Protein AF-A0A8E0RZ81-F1 (afdb_monomer_lite)

Sequence (173 aa):
FPIRSHTRLVRFLETLPSSCTGFVLAGDLDPEADSHLVCVQTDSSDLSPDLAAALSPTSHRSFSSSAISIANTTRAFTGASFASFSSDARYTTVRIVEDGVVVQLSRDAFTQFACSLSTMNDVRFEVPSLALKDSLVSSVSIRWEGQKDSSSPLLSTAFVPWKLNRVGYKFVW

Secondary structure (DSSP, 8-state):
-BGGGHHHHHHHHHHS-TT--EEEEEPPP-TT-SEEEEEEEEE---S-HHHHTSS-TTTTEEEEEEEEESSSS--SBEE-SEEEEES--SS-EEEEETTEEEEE--HHHHHHHHHHHHTT--EEEE--TTTTTS-S--EEEE--BT-TT--S-----SS-----B--------

InterPro domains:
  IPR022557 Smad anchor for receptor activation-like, C-terminal [PF11979] (23-149)

Organism: NCBI:txid27845

Radius of gyration: 18.84 Å; chains: 1; bounding box: 62×34×43 Å

pLDDT: mean 74.75, std 21.17, range [19.7, 94.75]

Foldseek 3Di:
DAPVCLVVLLVVLVPDDPPDFKDKDFADDDPVFQKFKAKDWDFPPVDDPVVVVVDDPPDGIDIDIDMDGPVPDFGFWYHFGMEMEGQPDPAWAWDDDGRYIYTYHHPVVVVVVSVCSNVQHKDKGAGDPVRCVPPPQGIAIDHHPPDPPPPDDDDDDPGDGGTDGDPGDDDDD

Structure (mmCIF, N/CA/C/O backbone):
data_AF-A0A8E0RZ81-F1
#
_entry.id   AF-A0A8E0RZ81-F1
#
loop_
_atom_site.group_PDB
_atom_site.id
_atom_site.type_symbol
_atom_site.label_atom_id
_atom_site.label_alt_id
_atom_site.label_comp_id
_atom_site.label_asym_id
_atom_site.label_entity_id
_atom_site.label_seq_id
_atom_site.pdbx_PDB_ins_code
_atom_site.Cartn_x
_atom_site.Cartn_y
_atom_site.Cartn_z
_atom_site.occupancy
_atom_site.B_iso_or_equiv
_atom_site.auth_seq_id
_atom_site.auth_comp_id
_atom_site.auth_asym_id
_atom_site.auth_atom_id
_atom_site.pdbx_PDB_model_num
ATOM 1 N N . PHE A 1 1 ? -7.789 -4.505 -1.754 1.00 72.88 1 PHE A N 1
ATOM 2 C CA . PHE A 1 1 ? -8.290 -5.731 -1.089 1.00 72.88 1 PHE A CA 1
ATOM 3 C C . PHE A 1 1 ? -9.510 -6.285 -1.807 1.00 72.88 1 PHE A C 1
ATOM 5 O O . PHE A 1 1 ? -10.523 -5.606 -1.843 1.00 72.88 1 PHE A O 1
ATOM 12 N N . PRO A 1 2 ? -9.486 -7.517 -2.328 1.00 81.19 2 PRO A N 1
ATOM 13 C CA . PRO A 1 2 ? -10.676 -8.192 -2.809 1.00 81.19 2 PRO A CA 1
ATOM 14 C C . PRO A 1 2 ? -11.717 -8.295 -1.710 1.00 81.19 2 PRO A C 1
ATOM 16 O O . PRO A 1 2 ? -11.402 -8.698 -0.587 1.00 81.19 2 PRO A O 1
ATOM 19 N N . ILE A 1 3 ? -12.972 -8.047 -2.072 1.00 82.25 3 ILE A N 1
ATOM 20 C CA . ILE A 1 3 ? -14.124 -8.239 -1.180 1.00 82.25 3 ILE A CA 1
ATOM 21 C C . ILE A 1 3 ? -14.106 -9.626 -0.514 1.00 82.25 3 ILE A C 1
ATOM 23 O O . ILE A 1 3 ? -14.384 -9.763 0.674 1.00 82.25 3 ILE A O 1
ATOM 27 N N . ARG A 1 4 ? -13.705 -10.666 -1.258 1.00 83.19 4 ARG A N 1
ATOM 28 C CA . ARG A 1 4 ? -13.665 -12.060 -0.777 1.00 83.19 4 ARG A CA 1
ATOM 29 C C . ARG A 1 4 ? -12.709 -12.286 0.402 1.00 83.19 4 ARG A C 1
ATOM 31 O O . ARG A 1 4 ? -12.869 -13.263 1.128 1.00 83.19 4 ARG A O 1
ATOM 38 N N . SER A 1 5 ? -11.732 -11.403 0.601 1.00 83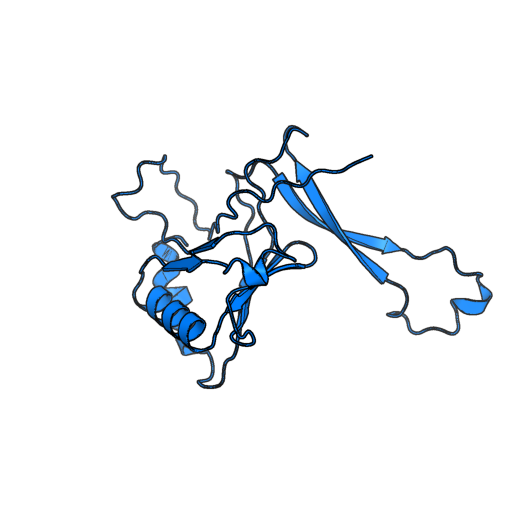.62 5 SER A N 1
ATOM 39 C CA . SER A 1 5 ? -10.753 -11.502 1.687 1.00 83.62 5 SER A CA 1
ATOM 40 C C . SER A 1 5 ? -11.225 -10.839 2.985 1.00 83.62 5 SER A C 1
ATOM 42 O O . SER A 1 5 ? -10.563 -11.003 4.009 1.00 83.62 5 SER A O 1
ATOM 44 N N . HIS A 1 6 ? -12.365 -10.134 2.975 1.00 86.81 6 HIS A N 1
ATOM 45 C CA . HIS A 1 6 ? -12.858 -9.350 4.114 1.00 86.81 6 HIS A CA 1
ATOM 46 C C . HIS A 1 6 ? -12.983 -10.175 5.396 1.00 86.81 6 HIS A C 1
ATOM 48 O O . HIS A 1 6 ? -12.364 -9.831 6.396 1.00 86.81 6 HIS A O 1
ATOM 54 N N . THR A 1 7 ? -13.656 -11.330 5.361 1.00 87.69 7 THR A N 1
ATOM 55 C CA . THR A 1 7 ? -13.820 -12.177 6.557 1.00 87.69 7 THR A CA 1
ATOM 56 C C . THR A 1 7 ? -12.486 -12.650 7.142 1.00 87.69 7 THR A C 1
ATOM 58 O O . THR A 1 7 ? -12.348 -12.750 8.358 1.00 87.69 7 THR A O 1
ATOM 61 N N . ARG A 1 8 ? -11.489 -12.949 6.296 1.00 87.25 8 ARG A N 1
ATOM 62 C CA . ARG A 1 8 ? -10.151 -13.350 6.765 1.00 87.25 8 ARG A CA 1
ATOM 63 C C . ARG A 1 8 ? -9.418 -12.172 7.402 1.00 87.25 8 ARG A C 1
ATOM 65 O O . ARG A 1 8 ? -8.803 -12.351 8.447 1.00 87.25 8 ARG A O 1
ATOM 72 N N . LEU A 1 9 ? -9.521 -10.989 6.795 1.00 87.00 9 LEU A 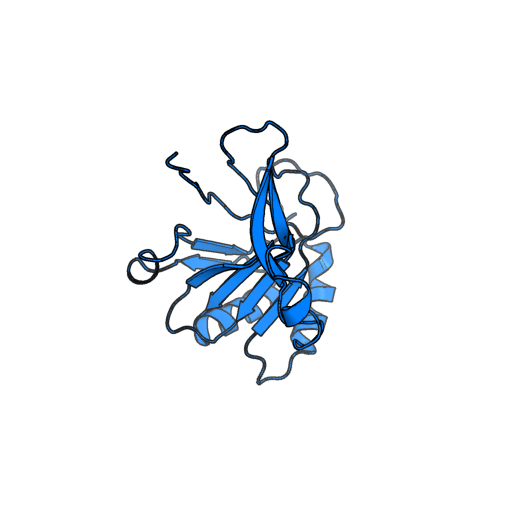N 1
ATOM 73 C CA . LEU A 1 9 ? -8.921 -9.765 7.317 1.00 87.00 9 LEU A CA 1
ATOM 74 C C . LEU A 1 9 ? -9.537 -9.367 8.662 1.00 87.00 9 LEU A C 1
ATOM 76 O O . LEU A 1 9 ? -8.798 -9.082 9.592 1.00 87.00 9 LEU A O 1
ATOM 80 N N . VAL A 1 10 ? -10.866 -9.406 8.791 1.00 89.69 10 VAL A N 1
ATOM 81 C CA . VAL A 1 10 ? -11.563 -9.104 10.053 1.00 89.69 10 VAL A CA 1
ATOM 82 C C . VAL A 1 10 ? -11.102 -10.042 11.161 1.00 89.69 10 VAL A C 1
ATOM 84 O O . VAL A 1 10 ? -10.679 -9.567 12.207 1.00 89.69 10 VAL A O 1
ATOM 87 N N . ARG A 1 11 ? -11.083 -11.359 10.910 1.00 88.25 11 ARG A N 1
ATOM 88 C CA . ARG A 1 11 ? -10.589 -12.329 11.899 1.00 88.25 11 ARG A CA 1
ATOM 89 C C . ARG A 1 11 ? -9.149 -12.046 12.305 1.00 88.25 11 ARG A C 1
ATOM 91 O O . ARG A 1 11 ? -8.828 -12.117 13.482 1.00 88.25 11 ARG A O 1
ATOM 98 N N . PHE A 1 12 ? -8.287 -11.720 11.345 1.00 88.25 12 PHE A N 1
ATOM 99 C CA . PHE A 1 12 ? -6.915 -11.320 11.640 1.00 88.25 12 PHE A CA 1
ATOM 100 C C . PHE A 1 12 ? -6.869 -10.082 12.548 1.00 88.25 12 PHE A C 1
ATOM 102 O O . PHE A 1 12 ? -6.198 -10.120 13.575 1.00 88.25 12 PHE A O 1
ATOM 109 N N . LEU A 1 13 ? -7.625 -9.028 12.229 1.00 87.25 13 LEU A N 1
ATOM 110 C CA . LEU A 1 13 ? -7.697 -7.816 13.052 1.00 87.25 13 LEU A CA 1
ATOM 111 C C . LEU A 1 13 ? -8.212 -8.108 14.470 1.00 87.25 13 LEU A C 1
ATOM 113 O O . LEU A 1 13 ? -7.687 -7.552 15.427 1.00 87.25 13 LEU A O 1
ATOM 117 N N . GLU A 1 14 ? -9.180 -9.012 14.619 1.00 89.62 14 GLU A N 1
ATOM 118 C CA . GLU A 1 14 ? -9.706 -9.452 15.920 1.00 89.62 14 GLU A CA 1
ATOM 119 C C . GLU A 1 14 ? -8.689 -10.260 16.742 1.00 89.62 14 GLU A C 1
ATOM 121 O O . GLU A 1 14 ? -8.786 -10.295 17.968 1.00 89.62 14 GLU A O 1
ATOM 126 N N . THR A 1 15 ? -7.702 -10.896 16.099 1.00 88.25 15 THR A N 1
ATOM 127 C CA . THR A 1 15 ? -6.608 -11.578 16.813 1.00 88.25 15 THR A CA 1
ATOM 128 C C . THR A 1 15 ? -5.519 -10.633 17.315 1.00 88.25 15 THR A C 1
ATOM 130 O O . THR A 1 15 ? -4.678 -11.045 18.118 1.00 88.25 15 THR A O 1
ATOM 133 N N . LEU A 1 16 ? -5.502 -9.378 16.853 1.00 83.75 16 LEU A N 1
ATOM 134 C CA . LEU A 1 16 ? -4.500 -8.413 17.283 1.00 83.75 16 LEU A CA 1
ATOM 135 C C . LEU A 1 16 ? -4.770 -7.978 18.735 1.00 83.75 16 LEU A C 1
ATOM 137 O O . LEU A 1 16 ? -5.913 -7.685 19.093 1.00 83.75 16 LEU A O 1
ATOM 141 N N . PRO A 1 17 ? -3.732 -7.882 19.586 1.00 86.31 17 PRO A N 1
ATOM 142 C CA . PRO A 1 17 ? -3.878 -7.314 20.921 1.00 86.31 17 PRO A CA 1
ATOM 143 C C . PRO A 1 17 ? -4.426 -5.885 20.866 1.00 86.31 17 PRO A C 1
ATOM 145 O O . PRO A 1 17 ? -4.105 -5.127 19.954 1.00 86.31 17 PRO A O 1
ATOM 148 N N . SER A 1 18 ? -5.149 -5.456 21.900 1.00 80.50 18 SER A N 1
ATOM 149 C CA . SER A 1 18 ? -5.591 -4.056 22.027 1.00 80.50 18 SER A CA 1
ATOM 150 C C . SER A 1 18 ? -4.429 -3.053 22.101 1.00 80.50 18 SER A C 1
ATOM 152 O O . SER A 1 18 ? -4.608 -1.874 21.812 1.00 80.50 18 SER A O 1
ATOM 154 N N . SER A 1 19 ? -3.230 -3.520 22.464 1.00 85.25 19 SER A N 1
ATOM 155 C CA . SER A 1 19 ? -1.976 -2.760 22.456 1.00 85.25 19 SER A CA 1
ATOM 156 C C . SER A 1 19 ? -1.229 -2.801 21.118 1.00 85.25 19 SER A C 1
ATOM 158 O O . SER A 1 19 ? -0.120 -2.275 21.037 1.00 85.25 19 SER A O 1
ATOM 160 N N . CYS A 1 20 ? -1.783 -3.439 20.083 1.00 86.44 20 CYS A N 1
ATOM 161 C CA . CYS A 1 20 ? -1.150 -3.549 18.775 1.00 86.44 20 CYS A CA 1
ATOM 162 C C . CYS A 1 20 ? -0.915 -2.158 18.172 1.00 86.44 20 CYS A C 1
ATOM 164 O O . CYS A 1 20 ? -1.847 -1.389 17.943 1.00 86.44 20 CYS A O 1
ATOM 166 N N . THR A 1 21 ? 0.351 -1.850 17.902 1.00 90.00 21 THR A N 1
ATOM 167 C CA . THR A 1 21 ? 0.789 -0.584 17.301 1.00 90.00 21 THR A CA 1
ATOM 168 C C . THR A 1 21 ? 1.115 -0.720 15.820 1.00 90.00 21 THR A C 1
ATOM 170 O O . THR A 1 21 ? 1.627 0.221 15.220 1.00 90.00 21 THR A O 1
ATOM 173 N N . GLY A 1 22 ? 0.853 -1.876 15.214 1.00 91.31 22 GLY A N 1
ATOM 174 C CA . GLY A 1 22 ? 1.090 -2.085 13.797 1.00 91.31 22 GLY A CA 1
ATOM 175 C C . GLY A 1 22 ? 0.971 -3.534 13.355 1.00 91.31 22 GLY A C 1
ATOM 176 O O . GLY A 1 22 ? 1.069 -4.462 14.155 1.00 91.31 22 GLY A O 1
ATOM 177 N N . PHE A 1 23 ? 0.775 -3.715 12.057 1.00 89.31 23 PHE A N 1
ATOM 178 C CA . PHE A 1 23 ? 0.751 -5.017 11.408 1.00 89.31 23 PHE A CA 1
ATOM 179 C C . PHE A 1 23 ? 1.331 -4.925 9.998 1.00 89.31 23 PHE A C 1
ATOM 181 O O . PHE A 1 23 ? 1.406 -3.851 9.400 1.00 89.31 23 PHE A O 1
ATOM 188 N N . VAL A 1 24 ? 1.722 -6.076 9.458 1.00 89.69 24 VAL A N 1
ATOM 189 C CA . VAL A 1 24 ? 2.269 -6.202 8.107 1.00 89.69 24 VAL A CA 1
ATOM 190 C C . VAL A 1 24 ? 1.346 -7.072 7.277 1.00 89.69 24 VAL A C 1
ATOM 192 O O . VAL A 1 24 ? 0.817 -8.074 7.756 1.00 89.69 24 VAL A O 1
ATOM 195 N N . LEU A 1 25 ? 1.168 -6.685 6.022 1.00 87.31 25 LEU A N 1
ATOM 196 C CA . LEU A 1 25 ? 0.448 -7.445 5.021 1.00 87.31 25 LEU A CA 1
ATOM 197 C C . LEU A 1 25 ? 1.412 -7.804 3.900 1.00 87.31 25 LEU A C 1
ATOM 199 O O . LEU A 1 25 ? 2.048 -6.924 3.321 1.00 87.31 25 LEU A O 1
ATOM 203 N N . ALA A 1 26 ? 1.501 -9.093 3.592 1.00 86.06 26 ALA A N 1
ATOM 204 C CA . ALA A 1 26 ? 2.205 -9.543 2.404 1.00 86.06 26 ALA A CA 1
ATOM 205 C C . ALA A 1 26 ? 1.451 -9.061 1.156 1.00 86.06 26 ALA A C 1
ATOM 207 O O . ALA A 1 26 ? 0.226 -9.187 1.066 1.00 86.06 26 ALA A O 1
ATOM 208 N N . GLY A 1 27 ? 2.198 -8.475 0.229 1.00 76.81 27 GLY A N 1
ATOM 209 C CA . GLY A 1 27 ? 1.754 -8.186 -1.122 1.00 76.81 27 GLY A CA 1
ATOM 210 C C . GLY A 1 27 ? 1.873 -9.436 -1.981 1.00 76.81 27 GLY A C 1
ATOM 211 O O . GLY A 1 27 ? 2.746 -10.274 -1.763 1.00 76.81 27 GLY A O 1
ATOM 212 N N . ASP A 1 28 ? 0.972 -9.554 -2.945 1.00 76.38 28 ASP A N 1
ATOM 213 C CA . ASP A 1 28 ? 1.114 -10.518 -4.030 1.00 76.38 28 ASP A CA 1
ATOM 214 C C . ASP A 1 28 ? 1.708 -9.817 -5.260 1.00 76.38 28 ASP A C 1
ATOM 216 O O . ASP A 1 28 ? 1.827 -8.587 -5.291 1.00 76.38 28 ASP A O 1
ATOM 220 N N . LEU A 1 29 ? 2.060 -10.586 -6.285 1.00 77.50 29 LEU A N 1
ATOM 221 C CA . LEU A 1 29 ? 2.409 -10.028 -7.583 1.00 77.50 29 LEU A CA 1
ATOM 222 C C . LEU A 1 29 ? 1.178 -9.334 -8.183 1.00 77.50 29 LEU A C 1
ATOM 224 O O . LEU A 1 29 ? 0.146 -9.970 -8.402 1.00 77.50 29 LEU A O 1
ATOM 228 N N . ASP A 1 30 ? 1.294 -8.038 -8.468 1.00 81.31 30 ASP A N 1
ATOM 229 C CA . ASP A 1 30 ? 0.233 -7.276 -9.126 1.00 81.31 30 ASP A CA 1
ATOM 230 C C . ASP A 1 30 ? 0.398 -7.366 -10.655 1.00 81.31 30 ASP A C 1
ATOM 232 O O . ASP A 1 30 ? 1.353 -6.800 -11.194 1.00 81.31 30 ASP A O 1
ATOM 236 N N . PRO A 1 31 ? -0.494 -8.072 -11.378 1.00 83.31 31 PRO A N 1
ATOM 237 C CA . PRO A 1 31 ? -0.376 -8.237 -12.826 1.00 83.31 31 PRO A CA 1
ATOM 238 C C . PRO A 1 31 ? -0.633 -6.942 -13.609 1.00 83.31 31 PRO A C 1
ATOM 240 O O . PRO A 1 31 ? -0.262 -6.867 -14.777 1.00 83.31 31 PRO A O 1
ATOM 243 N N . GLU A 1 32 ? -1.250 -5.931 -12.990 1.00 85.00 32 GLU A N 1
ATOM 244 C CA . GLU A 1 32 ? -1.504 -4.635 -13.624 1.00 85.00 32 GLU A CA 1
ATOM 245 C C . GLU A 1 32 ? -0.315 -3.672 -13.467 1.00 85.00 32 GLU A C 1
ATOM 247 O O . GLU A 1 32 ? -0.293 -2.608 -14.091 1.00 85.00 32 GLU A O 1
ATOM 252 N N . ALA A 1 33 ? 0.673 -4.015 -12.632 1.00 83.88 33 ALA A N 1
ATOM 253 C CA . ALA A 1 33 ? 1.866 -3.206 -12.425 1.00 83.88 33 ALA A CA 1
ATOM 254 C C . ALA A 1 33 ? 2.830 -3.276 -13.617 1.00 83.88 33 ALA A C 1
ATOM 256 O O . ALA A 1 33 ? 3.126 -4.339 -14.156 1.00 83.88 33 ALA A O 1
ATOM 257 N N . ASP A 1 34 ? 3.380 -2.122 -14.007 1.00 84.50 34 ASP A N 1
ATOM 258 C CA . ASP A 1 34 ? 4.398 -2.024 -15.066 1.00 84.50 34 ASP A CA 1
ATOM 259 C C . ASP A 1 34 ? 5.823 -2.303 -14.552 1.00 84.50 34 ASP A C 1
ATOM 261 O O . ASP A 1 34 ? 6.795 -2.379 -15.321 1.00 84.50 34 ASP A O 1
ATOM 265 N N . SER A 1 35 ? 5.952 -2.418 -13.231 1.00 89.06 35 SER A N 1
ATOM 266 C CA . SER A 1 35 ? 7.191 -2.624 -12.501 1.00 89.06 35 SER A CA 1
ATOM 267 C C . SER A 1 35 ? 6.935 -3.198 -11.106 1.00 89.06 35 SER A C 1
ATOM 269 O O . SER A 1 35 ? 5.829 -3.104 -10.584 1.00 89.06 35 SER A O 1
ATOM 271 N N . HIS A 1 36 ? 7.962 -3.765 -10.474 1.00 90.25 36 HIS A N 1
ATOM 272 C CA . HIS A 1 36 ? 7.882 -4.307 -9.110 1.00 90.25 36 HIS A CA 1
ATOM 273 C C . HIS A 1 36 ? 9.147 -3.964 -8.324 1.00 90.25 36 HIS A C 1
ATOM 275 O O . HIS A 1 36 ? 10.249 -4.032 -8.881 1.00 90.25 36 HIS A O 1
ATOM 281 N N . LEU A 1 37 ? 9.002 -3.563 -7.057 1.00 90.25 37 LEU A N 1
ATOM 282 C CA . LEU A 1 37 ? 10.141 -3.314 -6.170 1.00 90.25 37 LEU A CA 1
ATOM 283 C C . LEU A 1 37 ? 10.892 -4.614 -5.886 1.00 90.25 37 LEU A C 1
ATOM 285 O O . LEU A 1 37 ? 10.292 -5.668 -5.719 1.00 90.25 37 LEU A O 1
ATOM 289 N N . VAL A 1 38 ? 12.216 -4.533 -5.812 1.00 92.00 38 VAL A N 1
ATOM 290 C CA . VAL A 1 38 ? 13.073 -5.674 -5.485 1.00 92.00 38 VAL A CA 1
ATOM 291 C C . VAL A 1 38 ? 14.115 -5.265 -4.455 1.00 92.00 38 VAL A C 1
ATOM 293 O O . VAL A 1 38 ? 14.680 -4.172 -4.525 1.00 92.00 38 VAL A O 1
ATOM 296 N N . CYS A 1 39 ? 14.376 -6.161 -3.510 1.00 92.12 39 CYS A N 1
ATOM 297 C CA . CYS A 1 39 ? 15.436 -6.016 -2.529 1.00 92.12 39 CYS A CA 1
ATOM 298 C C . CYS A 1 39 ? 16.689 -6.702 -3.071 1.00 92.12 39 CYS A C 1
ATOM 300 O O . CYS A 1 39 ? 16.675 -7.898 -3.366 1.00 92.12 39 CYS A O 1
ATOM 302 N N . VAL A 1 40 ? 17.766 -5.941 -3.239 1.00 91.12 40 VAL A N 1
ATOM 303 C CA . VAL A 1 40 ? 19.045 -6.455 -3.727 1.00 91.12 40 VAL A CA 1
ATOM 304 C C . VAL A 1 40 ? 19.996 -6.558 -2.549 1.00 91.12 40 VAL A C 1
ATOM 306 O O . VAL A 1 40 ? 20.360 -5.542 -1.954 1.00 91.12 40 VAL A O 1
ATOM 309 N N . GLN A 1 41 ? 20.405 -7.784 -2.231 1.00 89.44 41 GLN A N 1
ATOM 310 C CA . GLN A 1 41 ? 21.508 -8.034 -1.312 1.00 89.44 41 GLN A CA 1
ATOM 311 C C . GLN A 1 41 ? 22.826 -7.860 -2.068 1.00 89.44 41 GLN A C 1
ATOM 313 O O . GLN A 1 41 ? 23.058 -8.527 -3.076 1.00 89.44 41 GLN A O 1
ATOM 318 N N . THR A 1 42 ? 23.691 -6.986 -1.570 1.00 84.19 42 THR A N 1
ATOM 319 C CA . THR A 1 42 ? 25.057 -6.815 -2.064 1.00 84.19 42 THR A CA 1
ATOM 320 C C . THR A 1 42 ? 26.039 -7.477 -1.108 1.00 84.19 42 THR A C 1
ATOM 322 O O . THR A 1 42 ? 26.042 -7.199 0.097 1.00 84.19 42 THR A O 1
ATOM 325 N N . ASP A 1 43 ? 26.880 -8.353 -1.653 1.00 76.75 43 ASP A N 1
ATOM 326 C CA . ASP A 1 43 ? 27.975 -8.969 -0.914 1.00 76.75 43 ASP A CA 1
ATOM 327 C C . ASP A 1 43 ? 29.112 -7.952 -0.781 1.00 76.75 43 ASP A C 1
ATOM 329 O O . ASP A 1 43 ? 29.653 -7.475 -1.778 1.00 76.75 43 ASP A O 1
ATOM 333 N N . SER A 1 44 ? 29.494 -7.599 0.447 1.00 63.91 44 SER A N 1
ATOM 334 C CA . SER A 1 44 ? 30.701 -6.802 0.673 1.00 63.91 44 SER A CA 1
ATOM 335 C C . SER A 1 44 ? 31.916 -7.730 0.713 1.00 63.91 44 SER A C 1
ATOM 337 O O . SER A 1 44 ? 32.403 -8.080 1.788 1.00 63.91 44 SER A O 1
ATOM 339 N N . SER A 1 45 ? 32.378 -8.180 -0.455 1.00 59.03 45 SER A N 1
ATOM 340 C CA . SER A 1 45 ? 33.556 -9.052 -0.586 1.00 59.03 45 SER A CA 1
ATOM 341 C C . SER A 1 45 ? 34.894 -8.301 -0.652 1.00 59.03 45 SER A C 1
ATOM 343 O O . SER A 1 45 ? 35.922 -8.925 -0.890 1.00 59.03 45 SER A O 1
ATOM 345 N N . ASP A 1 46 ? 34.917 -6.989 -0.407 1.00 55.97 46 ASP A N 1
ATOM 346 C CA . ASP A 1 46 ? 36.138 -6.165 -0.495 1.00 55.97 46 ASP A CA 1
ATOM 347 C C . ASP A 1 46 ? 36.985 -6.152 0.793 1.00 55.97 46 ASP A C 1
ATOM 349 O O . ASP A 1 46 ? 37.901 -5.342 0.945 1.00 55.97 46 ASP A O 1
ATOM 353 N N . LEU A 1 47 ? 36.702 -7.044 1.747 1.00 56.03 47 LEU A N 1
ATOM 354 C CA . LEU A 1 47 ? 37.503 -7.174 2.962 1.00 56.03 47 LEU A CA 1
ATOM 355 C C . LEU A 1 47 ? 38.581 -8.242 2.789 1.00 56.03 47 LEU A C 1
ATOM 357 O O . LEU A 1 47 ? 38.297 -9.392 2.461 1.00 56.03 47 LEU A O 1
ATOM 361 N N . SER A 1 48 ? 39.826 -7.833 3.048 1.00 53.56 48 SER A N 1
ATOM 362 C CA . SER A 1 48 ? 41.009 -8.695 3.099 1.00 53.56 48 SER A CA 1
ATOM 363 C C . SER A 1 48 ? 40.719 -9.976 3.908 1.00 53.56 48 SER A C 1
ATOM 365 O O . SER A 1 48 ? 40.067 -9.882 4.955 1.00 53.56 48 SER A O 1
ATOM 367 N N . PRO A 1 49 ? 41.207 -11.157 3.478 1.00 57.72 49 PRO A N 1
ATOM 368 C CA . PRO A 1 49 ? 40.860 -12.456 4.073 1.00 57.72 49 PRO A CA 1
ATOM 369 C C . PRO A 1 49 ? 41.121 -12.550 5.587 1.00 57.72 49 PRO A C 1
ATOM 371 O O . PRO A 1 49 ? 40.448 -13.316 6.273 1.00 57.72 49 PRO A O 1
ATOM 374 N N . ASP A 1 50 ? 42.019 -11.721 6.124 1.00 57.00 50 ASP A N 1
ATOM 375 C CA . ASP A 1 50 ? 42.358 -11.684 7.551 1.00 57.00 50 ASP A CA 1
ATOM 376 C C . ASP A 1 50 ? 41.284 -11.026 8.444 1.00 57.00 50 ASP A C 1
ATOM 378 O O . ASP A 1 50 ? 41.246 -11.291 9.644 1.00 57.00 50 ASP A O 1
ATOM 382 N N . LEU A 1 51 ? 40.381 -10.199 7.893 1.00 54.50 51 LEU A N 1
ATOM 383 C CA . LEU A 1 51 ? 39.306 -9.543 8.662 1.00 54.50 51 LEU A CA 1
ATOM 384 C C . LEU A 1 51 ? 37.976 -10.315 8.619 1.00 54.50 51 LEU A C 1
ATOM 386 O O . LEU A 1 51 ? 37.146 -10.174 9.518 1.00 54.50 51 LEU A O 1
ATOM 390 N N . ALA A 1 52 ? 37.788 -11.160 7.602 1.00 54.47 52 ALA A N 1
ATOM 391 C CA . ALA A 1 52 ? 36.573 -11.951 7.397 1.00 54.47 52 ALA A CA 1
ATOM 392 C C . ALA A 1 52 ? 36.389 -13.062 8.450 1.00 54.47 52 ALA A C 1
ATOM 394 O O . ALA A 1 52 ? 35.264 -13.472 8.725 1.00 54.47 52 ALA A O 1
ATOM 395 N N . ALA A 1 53 ? 37.478 -13.526 9.072 1.00 55.03 53 ALA A N 1
ATOM 396 C CA . ALA A 1 53 ? 37.442 -14.554 10.114 1.00 55.03 53 ALA A CA 1
ATOM 397 C C . ALA A 1 53 ? 37.066 -14.015 11.511 1.00 55.03 53 ALA A C 1
ATOM 399 O O . ALA A 1 53 ? 36.712 -14.797 12.391 1.00 55.03 53 ALA A O 1
ATOM 400 N N . ALA A 1 54 ? 37.142 -12.695 11.726 1.00 55.12 54 ALA A N 1
ATOM 401 C CA . ALA A 1 54 ? 36.942 -12.060 13.034 1.00 55.12 54 ALA A CA 1
ATOM 402 C C . ALA A 1 54 ? 35.528 -11.485 13.244 1.00 55.12 54 ALA A C 1
ATOM 404 O O . ALA A 1 54 ? 35.218 -10.999 14.333 1.00 55.12 54 ALA A O 1
ATOM 405 N N . LEU A 1 55 ? 34.670 -11.519 12.222 1.00 52.66 55 LEU A N 1
ATOM 406 C CA . LEU A 1 55 ? 33.369 -10.857 12.234 1.00 52.66 55 LEU A CA 1
ATOM 407 C C . LEU A 1 55 ? 32.232 -11.876 12.086 1.00 52.66 55 LEU A C 1
ATOM 409 O O . LEU A 1 55 ? 32.285 -12.795 11.273 1.00 52.66 55 LEU A O 1
ATOM 413 N N . SER A 1 56 ? 31.195 -11.723 12.915 1.00 51.50 56 SER A N 1
ATOM 414 C CA . SER A 1 56 ? 30.024 -12.607 12.961 1.00 51.50 56 SER A CA 1
ATOM 415 C C . SER A 1 56 ? 29.402 -12.810 11.568 1.00 51.50 56 SER A C 1
ATOM 417 O O . SER A 1 56 ? 29.337 -11.846 10.803 1.00 51.50 56 SER A O 1
ATOM 419 N N . PRO A 1 57 ? 28.842 -13.992 11.244 1.00 54.34 57 PRO A N 1
ATOM 420 C CA . PRO A 1 57 ? 28.290 -14.323 9.916 1.00 54.34 57 PRO A CA 1
ATOM 421 C C . PRO A 1 57 ? 27.138 -13.417 9.423 1.00 54.34 57 PRO A C 1
ATOM 423 O O . PRO A 1 57 ? 26.659 -13.571 8.301 1.00 54.34 57 PRO A O 1
ATOM 426 N N . THR A 1 58 ? 26.687 -12.466 10.242 1.00 52.19 58 THR A N 1
ATOM 427 C CA . THR A 1 58 ? 25.628 -11.488 9.959 1.00 52.19 58 THR A CA 1
ATOM 428 C C . THR A 1 58 ? 26.137 -10.076 9.636 1.00 52.19 58 THR A C 1
ATOM 430 O O . THR A 1 58 ? 25.334 -9.202 9.331 1.00 52.19 58 THR A O 1
ATOM 433 N N . SER A 1 59 ? 27.444 -9.818 9.707 1.00 53.84 59 SER A N 1
ATOM 434 C CA . SER A 1 59 ? 27.994 -8.453 9.821 1.00 53.84 59 SER A CA 1
ATOM 435 C C . SER A 1 59 ? 28.266 -7.704 8.505 1.00 53.84 59 SER A C 1
ATOM 437 O O . SER A 1 59 ? 28.669 -6.546 8.549 1.00 53.84 59 SER A O 1
ATOM 439 N N . HIS A 1 60 ? 28.004 -8.305 7.340 1.00 55.91 60 HIS A N 1
ATOM 440 C CA . HIS A 1 60 ? 28.463 -7.772 6.046 1.00 55.91 60 HIS A CA 1
ATOM 441 C C . HIS A 1 60 ? 27.446 -7.878 4.899 1.00 55.91 60 HIS A C 1
ATOM 443 O O . HIS A 1 60 ? 27.810 -8.020 3.735 1.00 55.91 60 HIS A O 1
ATOM 449 N N . ARG A 1 61 ? 26.146 -7.821 5.203 1.00 67.62 61 ARG A N 1
ATOM 450 C CA . ARG A 1 61 ? 25.105 -7.790 4.164 1.00 67.62 61 ARG A CA 1
ATOM 451 C C . ARG A 1 61 ? 24.492 -6.405 4.098 1.00 67.62 61 ARG A C 1
ATOM 453 O O . ARG A 1 61 ? 23.902 -5.939 5.068 1.00 67.62 61 ARG A O 1
ATOM 460 N N . SER A 1 62 ? 24.663 -5.753 2.956 1.00 82.31 62 SER A N 1
ATOM 461 C CA . SER A 1 62 ? 23.974 -4.506 2.639 1.00 82.31 62 SER A CA 1
ATOM 462 C C . SER A 1 62 ? 22.788 -4.823 1.737 1.00 82.31 62 SER A C 1
ATOM 464 O O . SER A 1 62 ? 22.881 -5.678 0.859 1.00 82.31 62 SER A O 1
ATOM 466 N N . PHE A 1 63 ? 21.665 -4.159 1.990 1.00 87.38 63 PHE A N 1
ATOM 467 C CA . PHE A 1 63 ? 20.452 -4.297 1.196 1.00 87.38 63 PHE A CA 1
ATOM 468 C C . PHE A 1 63 ? 20.122 -2.955 0.563 1.00 87.38 63 PHE A C 1
ATOM 470 O O . PHE A 1 63 ? 20.270 -1.904 1.191 1.00 87.38 63 PHE A O 1
ATOM 477 N N . SER A 1 64 ? 19.678 -2.991 -0.687 1.00 88.38 64 SER A N 1
AT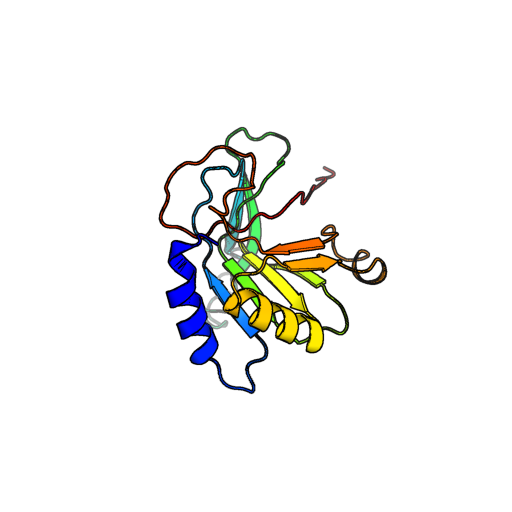OM 478 C CA . SER A 1 64 ? 19.240 -1.804 -1.411 1.00 88.38 64 SER A CA 1
ATOM 479 C C . SER A 1 64 ? 17.913 -2.058 -2.114 1.00 88.38 64 SER A C 1
ATOM 481 O O . SER A 1 64 ? 17.646 -3.152 -2.612 1.00 88.38 64 SER A O 1
ATOM 483 N N . SER A 1 65 ? 17.070 -1.030 -2.143 1.00 87.38 65 SER A N 1
ATOM 484 C CA . SER A 1 65 ? 15.809 -1.043 -2.878 1.00 87.38 65 SER A CA 1
ATOM 485 C C . SER A 1 65 ? 16.059 -0.707 -4.344 1.00 87.38 65 SER A C 1
ATOM 487 O O . SER A 1 65 ? 16.624 0.339 -4.665 1.00 87.38 65 SER A O 1
ATOM 489 N N . SER A 1 66 ? 15.586 -1.562 -5.241 1.00 89.75 66 SER A N 1
ATOM 490 C CA . SER A 1 66 ? 15.548 -1.318 -6.681 1.00 89.75 66 SER A CA 1
ATOM 491 C C . SER A 1 66 ? 14.152 -1.636 -7.225 1.00 89.75 66 SER A C 1
ATOM 493 O O . SER A 1 66 ? 13.233 -1.944 -6.469 1.00 89.75 66 SER A O 1
ATOM 495 N N . ALA A 1 67 ? 13.957 -1.536 -8.538 1.00 87.62 67 ALA A N 1
ATOM 496 C CA . ALA A 1 67 ? 12.753 -2.058 -9.176 1.00 87.62 67 ALA A CA 1
ATOM 497 C C . ALA A 1 67 ? 13.058 -2.596 -10.574 1.00 87.62 67 ALA A C 1
ATOM 499 O O . ALA A 1 67 ? 13.866 -2.021 -11.308 1.00 87.62 67 ALA A O 1
ATOM 500 N N . ILE A 1 68 ? 12.358 -3.659 -10.951 1.00 89.62 68 ILE A N 1
ATOM 501 C CA . ILE A 1 68 ? 12.355 -4.220 -12.306 1.00 89.62 68 ILE A CA 1
ATOM 502 C C . ILE A 1 68 ? 11.126 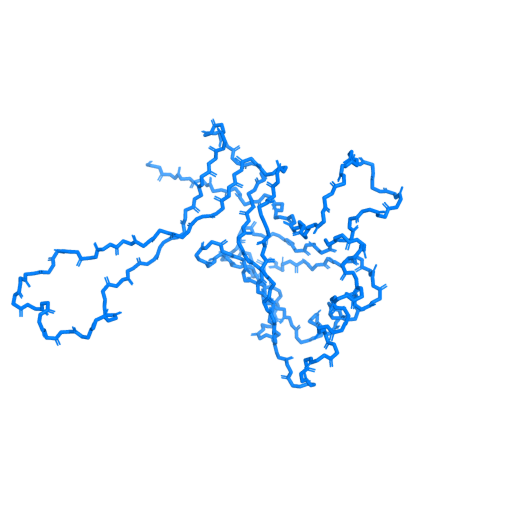-3.709 -13.059 1.00 89.62 68 ILE A C 1
ATOM 504 O O . ILE A 1 68 ? 10.093 -3.473 -12.441 1.00 89.62 68 ILE A O 1
ATOM 508 N N . SER A 1 69 ? 11.224 -3.495 -14.372 1.00 88.75 69 SER A N 1
ATOM 509 C CA . SER A 1 69 ? 10.109 -3.007 -15.197 1.00 88.75 69 SER A CA 1
ATOM 510 C C . SER A 1 69 ? 9.931 -3.866 -16.440 1.00 88.75 69 SER A C 1
ATOM 512 O O . SER A 1 69 ? 10.914 -4.268 -17.055 1.00 88.75 69 SER A O 1
ATOM 514 N N . ILE A 1 70 ? 8.674 -4.106 -16.824 1.00 86.25 70 ILE A N 1
ATOM 515 C CA . ILE A 1 70 ? 8.311 -4.934 -17.983 1.00 86.25 70 ILE A CA 1
ATOM 516 C C . ILE A 1 70 ? 8.879 -4.339 -19.278 1.00 86.25 70 ILE A C 1
ATOM 518 O O . ILE A 1 70 ? 9.456 -5.054 -20.093 1.00 86.25 70 ILE A O 1
ATOM 522 N N . ALA A 1 71 ? 8.730 -3.025 -19.462 1.00 88.94 71 ALA A N 1
ATOM 523 C CA . ALA A 1 71 ? 9.118 -2.328 -20.689 1.00 88.94 71 ALA A CA 1
ATOM 524 C C . ALA A 1 71 ? 10.402 -1.491 -20.541 1.00 88.94 71 ALA A C 1
ATOM 526 O O . ALA A 1 71 ? 10.829 -0.861 -21.506 1.00 88.94 71 ALA A O 1
ATOM 527 N N . ASN A 1 72 ? 11.010 -1.452 -19.345 1.00 85.81 72 ASN A N 1
ATOM 528 C CA . ASN A 1 72 ? 12.138 -0.567 -19.011 1.00 85.81 72 ASN A CA 1
ATOM 529 C C . ASN A 1 72 ? 11.884 0.917 -19.347 1.00 85.81 72 ASN A C 1
ATOM 531 O O . ASN A 1 72 ? 12.805 1.675 -19.648 1.00 85.81 72 ASN A O 1
ATOM 535 N N . THR A 1 73 ? 10.621 1.340 -19.284 1.00 83.69 73 THR A N 1
ATOM 536 C CA . THR A 1 73 ? 10.188 2.723 -19.500 1.00 83.69 73 THR A CA 1
ATOM 537 C C . THR A 1 73 ? 10.004 3.460 -18.173 1.00 83.69 73 THR A C 1
ATOM 539 O O . THR A 1 73 ? 10.188 2.900 -17.090 1.00 83.69 73 THR A O 1
ATOM 542 N N . THR A 1 74 ? 9.623 4.742 -18.233 1.00 82.25 74 THR A N 1
ATOM 543 C CA . THR A 1 74 ? 9.188 5.482 -17.042 1.00 82.25 74 THR A CA 1
ATOM 544 C C . THR A 1 74 ? 8.063 4.724 -16.340 1.00 82.25 74 THR A C 1
ATOM 546 O O . THR A 1 74 ? 7.038 4.433 -16.950 1.00 82.25 74 THR A O 1
ATOM 549 N N . ARG A 1 75 ? 8.275 4.421 -15.057 1.00 80.19 75 ARG A N 1
ATOM 550 C CA . ARG A 1 75 ? 7.348 3.659 -14.217 1.00 80.19 75 ARG A CA 1
ATOM 551 C C . ARG A 1 75 ? 6.154 4.533 -13.851 1.00 80.19 75 ARG A C 1
ATOM 553 O O . ARG A 1 75 ? 6.330 5.620 -13.294 1.00 80.19 75 ARG A O 1
ATOM 560 N N . ALA A 1 76 ? 4.954 4.071 -14.161 1.00 80.94 76 ALA A N 1
ATOM 561 C CA . ALA A 1 76 ? 3.705 4.689 -13.744 1.00 80.94 76 ALA A CA 1
ATOM 562 C C . ALA A 1 76 ? 3.110 3.958 -12.534 1.00 80.94 76 ALA A C 1
ATOM 564 O O . ALA A 1 76 ? 2.581 4.624 -11.636 1.00 80.94 76 ALA A O 1
ATOM 565 N N . PHE A 1 77 ? 3.233 2.626 -12.493 1.00 82.69 77 PHE A N 1
ATOM 566 C CA . PHE A 1 77 ? 2.663 1.792 -11.440 1.00 82.69 77 PHE A CA 1
ATOM 567 C C . PHE A 1 77 ? 3.608 0.662 -11.006 1.00 82.69 77 PHE A C 1
ATOM 569 O O . PHE A 1 77 ? 3.789 -0.327 -11.712 1.00 82.69 77 PHE A O 1
ATOM 576 N N . THR A 1 78 ? 4.188 0.817 -9.812 1.00 86.12 78 THR A N 1
ATOM 577 C CA . THR A 1 78 ? 5.147 -0.132 -9.236 1.00 86.12 78 THR A CA 1
ATOM 578 C C . THR A 1 78 ? 4.507 -0.930 -8.101 1.00 86.12 78 THR A C 1
ATOM 580 O O . THR A 1 78 ? 4.088 -0.343 -7.100 1.00 86.12 78 THR A O 1
ATOM 583 N N . GLY A 1 79 ? 4.456 -2.253 -8.251 1.00 89.25 79 GLY A N 1
ATOM 584 C CA . GLY A 1 79 ? 4.048 -3.190 -7.206 1.00 89.25 79 GLY A CA 1
ATOM 585 C C . GLY A 1 79 ? 5.123 -3.366 -6.132 1.00 89.25 79 GLY A C 1
ATOM 586 O O . GLY A 1 79 ? 6.284 -2.994 -6.326 1.00 89.25 79 GLY A O 1
ATOM 587 N N . ALA A 1 80 ? 4.743 -3.925 -4.986 1.00 89.00 80 ALA A N 1
ATOM 588 C CA . ALA A 1 80 ? 5.685 -4.243 -3.919 1.00 89.00 80 ALA A CA 1
ATOM 589 C C . ALA A 1 80 ? 5.263 -5.468 -3.105 1.00 89.00 80 ALA A C 1
ATOM 591 O O . ALA A 1 80 ? 4.099 -5.868 -3.097 1.00 89.00 80 ALA A O 1
ATOM 592 N N . SER A 1 81 ? 6.234 -6.056 -2.413 1.00 90.38 81 SER A N 1
ATOM 593 C CA . SER A 1 81 ? 6.122 -7.369 -1.776 1.00 90.38 81 SER A CA 1
ATOM 594 C C . SER A 1 81 ? 5.440 -7.338 -0.412 1.00 90.38 81 SER A C 1
ATOM 596 O O . SER A 1 81 ? 4.946 -8.363 0.050 1.00 90.38 81 SER A O 1
ATOM 598 N N . PHE A 1 82 ? 5.387 -6.186 0.260 1.00 90.44 82 PHE A N 1
ATOM 599 C CA . PHE A 1 82 ? 4.638 -6.030 1.507 1.00 90.44 82 PHE A CA 1
ATOM 600 C C . PHE A 1 82 ? 4.248 -4.577 1.781 1.00 90.44 82 PHE A C 1
ATOM 602 O O . PHE A 1 82 ? 4.875 -3.636 1.291 1.00 90.44 82 PHE A O 1
ATOM 609 N N . ALA A 1 83 ? 3.233 -4.409 2.626 1.00 91.44 83 ALA A N 1
ATOM 610 C CA . ALA A 1 83 ? 2.856 -3.138 3.220 1.00 91.44 83 ALA A CA 1
ATOM 611 C C . ALA A 1 83 ? 2.806 -3.271 4.749 1.00 91.44 83 ALA A C 1
ATOM 613 O O . ALA A 1 83 ? 2.074 -4.100 5.292 1.00 91.44 83 ALA A O 1
ATOM 614 N N . SER A 1 84 ? 3.589 -2.455 5.448 1.00 93.25 84 SER A N 1
ATOM 615 C CA . SER A 1 84 ? 3.589 -2.342 6.906 1.00 93.25 84 SER A CA 1
ATOM 616 C C . SER A 1 84 ? 2.814 -1.103 7.327 1.00 93.25 84 SER A C 1
ATOM 618 O O . SER A 1 84 ? 3.021 -0.029 6.766 1.00 93.25 84 SER A O 1
ATOM 620 N N . PHE A 1 85 ? 1.943 -1.244 8.320 1.00 93.50 85 PHE A N 1
ATOM 621 C CA . PHE A 1 85 ? 1.176 -0.150 8.903 1.00 93.50 85 PHE A CA 1
ATOM 622 C C . PHE A 1 85 ? 1.499 -0.060 10.385 1.00 93.50 85 PHE A C 1
ATOM 624 O O . PHE A 1 85 ? 1.375 -1.057 11.091 1.00 93.50 85 PHE A O 1
ATOM 631 N N . SER A 1 86 ? 1.874 1.119 10.874 1.00 94.75 86 SER A N 1
ATOM 632 C CA . SER A 1 86 ? 2.134 1.335 12.300 1.00 94.75 86 SER A CA 1
ATOM 633 C C . SER A 1 86 ? 1.554 2.645 12.818 1.00 94.75 86 SER A C 1
ATOM 635 O O . SER A 1 86 ? 1.256 3.550 12.046 1.00 94.75 86 SER A O 1
ATOM 637 N N . SER A 1 87 ? 1.376 2.750 14.133 1.00 93.25 87 SER A N 1
ATOM 638 C CA . SER A 1 87 ? 0.756 3.882 14.826 1.00 93.25 87 SER A CA 1
ATOM 639 C C . SER A 1 87 ? 1.773 4.792 15.537 1.00 93.25 87 SER A C 1
ATOM 641 O O . SER A 1 87 ? 1.445 5.390 16.563 1.00 93.25 87 SER A O 1
ATOM 643 N N . ASP A 1 88 ? 3.024 4.821 15.068 1.00 88.38 88 ASP A N 1
ATOM 644 C CA . ASP A 1 88 ? 4.172 5.421 15.774 1.00 88.38 88 ASP A CA 1
ATOM 645 C C . ASP A 1 88 ? 4.624 6.773 15.189 1.00 88.38 88 ASP A C 1
ATOM 647 O O . ASP A 1 88 ? 5.768 7.197 15.339 1.00 88.38 88 ASP A O 1
ATOM 651 N N . ALA A 1 89 ? 3.738 7.474 14.475 1.00 86.19 89 ALA A N 1
ATOM 652 C CA . ALA A 1 89 ? 4.069 8.765 13.882 1.00 86.19 89 ALA A CA 1
ATOM 653 C C . ALA A 1 89 ? 3.135 9.882 14.349 1.00 86.19 89 ALA A C 1
ATOM 655 O O . ALA A 1 89 ? 1.955 9.684 14.624 1.00 86.19 89 ALA A O 1
ATOM 656 N N . ARG A 1 90 ? 3.665 11.111 14.416 1.00 86.38 90 ARG A N 1
ATOM 657 C CA . ARG A 1 90 ? 2.850 12.309 14.695 1.00 86.38 90 ARG A CA 1
ATOM 658 C C . ARG A 1 90 ? 1.910 12.652 13.539 1.00 86.38 90 ARG A C 1
ATOM 660 O O . ARG A 1 90 ? 0.861 13.246 13.754 1.00 86.38 90 ARG A O 1
ATOM 667 N N . TYR A 1 91 ? 2.307 12.302 12.325 1.00 85.50 91 TYR A N 1
ATOM 668 C CA . TYR A 1 91 ? 1.578 12.519 11.086 1.00 85.50 91 TYR A CA 1
ATOM 669 C C . TYR A 1 91 ? 1.828 11.344 10.145 1.00 85.50 91 TYR A C 1
ATOM 671 O O . TYR A 1 91 ? 2.807 10.623 10.319 1.00 85.50 91 TYR A O 1
ATOM 679 N N . THR A 1 92 ? 0.968 11.167 9.142 1.00 87.25 92 THR A N 1
ATOM 680 C CA . THR A 1 92 ? 1.137 10.110 8.142 1.00 87.25 92 THR A CA 1
ATOM 681 C C . THR A 1 92 ? 2.468 10.264 7.411 1.00 87.25 92 THR A C 1
ATOM 683 O O . THR A 1 92 ? 2.736 11.317 6.833 1.00 87.25 92 THR A O 1
ATOM 686 N N . THR A 1 93 ? 3.287 9.217 7.410 1.00 88.12 93 THR A N 1
ATOM 687 C CA . THR A 1 93 ? 4.516 9.123 6.618 1.00 88.12 93 THR A CA 1
ATOM 688 C C . THR A 1 93 ? 4.513 7.838 5.808 1.00 88.12 93 THR A C 1
ATOM 690 O O . THR A 1 93 ? 3.912 6.833 6.192 1.00 88.12 93 THR A O 1
ATOM 693 N N . VAL A 1 94 ? 5.194 7.878 4.665 1.00 87.50 94 VAL A N 1
ATOM 694 C CA . VAL A 1 94 ? 5.348 6.722 3.785 1.00 87.50 94 VAL A CA 1
ATOM 695 C C . VAL A 1 94 ? 6.796 6.626 3.360 1.00 87.50 94 VAL A C 1
ATOM 697 O O . VAL A 1 94 ? 7.382 7.618 2.912 1.00 87.50 94 VAL A O 1
ATOM 700 N N . ARG A 1 95 ? 7.366 5.433 3.504 1.00 86.88 95 ARG A N 1
ATOM 701 C CA . ARG A 1 95 ? 8.740 5.118 3.117 1.00 86.88 95 ARG A CA 1
ATOM 702 C C . ARG A 1 95 ? 8.777 3.797 2.375 1.00 86.88 95 ARG A C 1
ATOM 704 O O . ARG A 1 95 ? 7.971 2.911 2.640 1.00 86.88 95 ARG A O 1
ATOM 711 N N . ILE A 1 96 ? 9.737 3.675 1.475 1.00 87.12 96 ILE A N 1
ATOM 712 C CA . ILE A 1 96 ? 10.080 2.399 0.860 1.00 87.12 96 ILE A CA 1
ATOM 713 C C . ILE A 1 96 ? 11.233 1.815 1.656 1.00 87.12 96 ILE A C 1
ATOM 715 O O . ILE A 1 96 ? 12.211 2.510 1.933 1.00 87.12 96 ILE A O 1
ATOM 719 N N . VAL A 1 97 ? 11.077 0.562 2.059 1.00 88.94 97 VAL A N 1
ATOM 720 C CA . VAL A 1 97 ? 12.093 -0.198 2.780 1.00 88.94 97 VAL A CA 1
ATOM 721 C C . VAL A 1 97 ? 12.216 -1.524 2.056 1.00 88.94 97 VAL A C 1
ATOM 723 O O . VAL A 1 97 ? 11.244 -2.272 1.993 1.00 88.94 97 VAL A O 1
ATOM 726 N N . GLU A 1 98 ? 13.396 -1.783 1.492 1.00 91.31 98 GLU A N 1
ATOM 727 C CA . GLU A 1 98 ? 13.657 -2.979 0.688 1.00 91.31 98 GLU A CA 1
ATOM 728 C C . GLU A 1 98 ? 12.678 -3.070 -0.496 1.00 91.31 98 GLU A C 1
ATOM 730 O O . GLU A 1 98 ? 12.655 -2.160 -1.327 1.00 91.31 98 GLU A O 1
ATOM 735 N N . ASP A 1 99 ? 11.870 -4.121 -0.584 1.00 90.88 99 ASP A N 1
ATOM 736 C CA . ASP A 1 99 ? 10.846 -4.316 -1.611 1.00 90.88 99 ASP A CA 1
ATOM 737 C C . ASP A 1 99 ? 9.416 -4.049 -1.117 1.00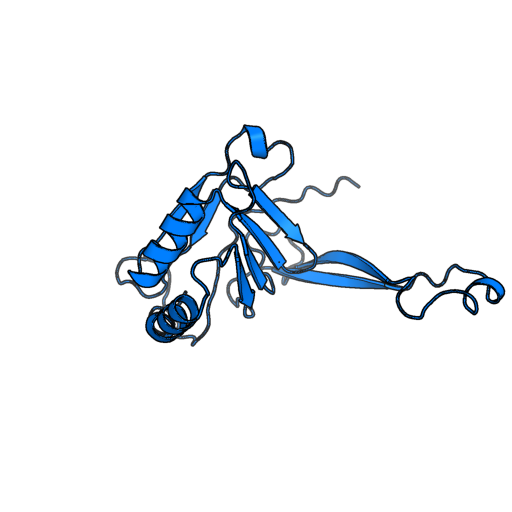 90.88 99 ASP A C 1
ATOM 739 O O . ASP A 1 99 ? 8.445 -4.409 -1.786 1.00 90.88 99 ASP A O 1
ATOM 743 N N . GLY A 1 100 ? 9.268 -3.389 0.033 1.00 90.38 100 GLY A N 1
ATOM 744 C CA . GLY A 1 100 ? 7.976 -3.061 0.619 1.00 90.38 100 GLY A CA 1
ATOM 745 C C . GLY A 1 100 ? 7.781 -1.586 0.937 1.00 90.38 100 GLY A C 1
ATOM 746 O O . GLY A 1 100 ? 8.660 -0.733 0.783 1.00 90.38 100 GLY A O 1
ATOM 747 N N . VAL A 1 101 ? 6.571 -1.286 1.401 1.00 90.56 101 VAL A N 1
ATOM 748 C CA . VAL A 1 101 ? 6.145 0.056 1.795 1.00 90.56 101 VAL A CA 1
ATOM 749 C C . VAL A 1 101 ? 5.821 0.075 3.281 1.00 90.56 101 VAL A C 1
ATOM 751 O O . VAL A 1 101 ? 5.074 -0.756 3.786 1.00 90.56 101 VAL A O 1
ATOM 754 N N . VAL A 1 102 ? 6.364 1.057 3.989 1.00 91.88 102 VAL A N 1
ATOM 755 C CA . VAL A 1 102 ? 6.087 1.312 5.401 1.00 91.88 102 VAL A CA 1
ATOM 756 C C . VAL A 1 102 ? 5.259 2.582 5.508 1.00 91.88 102 VAL A C 1
ATOM 758 O O . VAL A 1 102 ? 5.709 3.663 5.126 1.00 91.88 102 VAL A O 1
ATOM 761 N N . VAL A 1 103 ? 4.052 2.439 6.042 1.00 92.12 103 VAL A N 1
ATOM 762 C CA . VAL A 1 103 ? 3.102 3.514 6.313 1.00 92.12 103 VAL A CA 1
ATOM 763 C C . VAL A 1 103 ? 3.023 3.705 7.821 1.00 92.12 103 VAL A C 1
ATOM 765 O O . VAL A 1 103 ? 2.531 2.840 8.544 1.00 92.12 103 VAL A O 1
ATOM 768 N N . GLN A 1 104 ? 3.491 4.846 8.310 1.00 93.69 104 GLN A N 1
ATOM 769 C CA . GLN A 1 104 ? 3.327 5.201 9.716 1.00 93.69 104 GLN A CA 1
ATOM 770 C C . GLN A 1 104 ? 2.195 6.214 9.819 1.00 93.69 104 GLN A C 1
ATOM 772 O O . GLN A 1 104 ? 2.176 7.214 9.109 1.00 93.69 104 GLN A O 1
ATOM 777 N N . LEU A 1 105 ? 1.237 5.939 10.686 1.00 93.12 105 LEU A N 1
ATOM 778 C CA . LEU A 1 105 ? 0.037 6.723 10.926 1.00 93.12 105 LEU A CA 1
ATOM 779 C C . LEU A 1 105 ? 0.086 7.298 12.344 1.00 93.12 105 LEU A C 1
ATOM 781 O O . LEU A 1 105 ? 0.785 6.785 13.223 1.00 93.12 105 LEU A O 1
ATOM 785 N N . SER A 1 106 ? -0.709 8.340 12.587 1.00 92.25 106 SER A N 1
ATOM 786 C CA . SER A 1 106 ? -1.064 8.692 13.961 1.00 92.25 106 SER A CA 1
ATOM 787 C C . SER A 1 106 ? -1.913 7.586 14.584 1.00 92.25 106 SER A C 1
ATOM 789 O O . SER A 1 106 ? -2.557 6.807 13.878 1.00 92.25 106 SER A O 1
ATOM 791 N N . ARG A 1 107 ? -1.950 7.517 15.919 1.00 91.56 107 ARG A N 1
ATOM 792 C CA . ARG A 1 107 ? -2.779 6.533 16.632 1.00 91.56 107 ARG A CA 1
ATOM 793 C C . ARG A 1 107 ? -4.257 6.623 16.237 1.00 91.56 107 ARG A C 1
ATOM 795 O O . ARG A 1 107 ? -4.892 5.591 16.021 1.00 91.56 107 ARG A O 1
ATOM 802 N N . ASP A 1 108 ? -4.775 7.835 16.074 1.00 91.62 108 ASP A N 1
ATOM 803 C CA . ASP A 1 108 ? -6.163 8.059 15.659 1.00 91.62 108 ASP A CA 1
ATOM 804 C C . ASP A 1 108 ? -6.399 7.590 14.217 1.00 91.62 108 ASP A C 1
ATOM 806 O O . ASP A 1 108 ? -7.358 6.866 13.952 1.00 91.62 108 ASP A O 1
ATOM 810 N N . ALA A 1 109 ? -5.484 7.913 13.294 1.00 92.25 109 ALA A N 1
ATOM 811 C CA . ALA A 1 109 ? -5.568 7.469 11.904 1.00 92.25 109 ALA A CA 1
ATOM 812 C C . ALA A 1 109 ? -5.436 5.942 11.775 1.00 92.25 109 ALA A C 1
ATOM 814 O O . ALA A 1 109 ? -6.148 5.329 10.985 1.00 92.25 109 ALA A O 1
ATOM 815 N N . PHE A 1 110 ? -4.582 5.308 12.583 1.00 92.94 110 PHE A N 1
ATOM 816 C CA . PHE A 1 110 ? -4.457 3.850 12.642 1.00 92.94 110 PHE A CA 1
ATOM 817 C C . PHE A 1 110 ? -5.729 3.183 13.189 1.00 92.94 110 PHE A C 1
ATOM 819 O O . PHE A 1 110 ? -6.169 2.156 12.676 1.00 92.94 110 PHE A O 1
ATOM 826 N N . THR A 1 111 ? -6.371 3.795 14.186 1.00 91.81 111 THR A N 1
ATOM 827 C CA . THR A 1 111 ? -7.652 3.311 14.722 1.00 91.81 111 THR A CA 1
ATOM 828 C C . THR A 1 111 ? -8.752 3.428 13.666 1.00 91.81 111 THR A C 1
ATOM 830 O O . THR A 1 111 ? -9.459 2.460 13.391 1.00 91.81 111 THR A O 1
ATOM 833 N N . GLN A 1 112 ? -8.845 4.582 12.995 1.00 92.69 112 GLN A N 1
ATOM 834 C CA . GLN A 1 112 ? -9.762 4.793 11.875 1.00 92.69 112 GLN A CA 1
ATOM 835 C C . GLN A 1 112 ? -9.504 3.801 10.735 1.00 92.69 112 GLN A C 1
ATOM 837 O O . GLN A 1 112 ? -10.452 3.280 10.146 1.00 92.69 112 GLN A O 1
ATOM 842 N N . PHE A 1 113 ? -8.237 3.516 10.434 1.00 92.50 113 PHE A N 1
ATOM 843 C CA . PHE A 1 113 ? -7.840 2.524 9.443 1.00 92.50 113 PHE A CA 1
ATOM 844 C C . PHE A 1 113 ? -8.377 1.134 9.798 1.00 92.50 113 PHE A C 1
ATOM 846 O O . PHE A 1 113 ? -9.087 0.539 8.988 1.00 92.50 113 PHE A O 1
ATOM 853 N N . ALA A 1 114 ? -8.113 0.646 11.013 1.00 91.56 114 ALA A N 1
ATOM 854 C CA . ALA A 1 114 ? -8.587 -0.659 11.471 1.00 91.56 114 ALA A CA 1
ATOM 855 C C . ALA A 1 114 ? -10.125 -0.759 11.449 1.00 91.56 114 ALA A C 1
ATOM 857 O O . ALA A 1 114 ? -10.671 -1.751 10.963 1.00 91.56 114 ALA A O 1
ATOM 858 N N . CYS A 1 115 ? -10.828 0.291 11.887 1.00 92.62 115 CYS A N 1
ATOM 859 C CA . CYS A 1 115 ? -12.289 0.373 11.797 1.00 92.62 115 CYS A CA 1
ATOM 860 C C . CYS A 1 115 ? -12.795 0.381 10.344 1.00 92.62 115 CYS A C 1
ATOM 862 O O . CYS A 1 115 ? -13.816 -0.231 10.037 1.00 92.62 115 CYS A O 1
ATOM 864 N N . SER A 1 116 ? -12.096 1.056 9.429 1.00 93.12 116 SER A N 1
ATOM 865 C CA . SER A 1 116 ? -12.474 1.086 8.008 1.00 93.12 116 SER A CA 1
ATOM 866 C C . SER A 1 116 ? -12.300 -0.291 7.369 1.00 93.12 116 SER A C 1
ATOM 868 O O . SER A 1 116 ? -13.182 -0.759 6.653 1.00 93.12 116 SER A O 1
ATOM 870 N N . LEU A 1 117 ? -11.211 -0.994 7.696 1.00 89.81 117 LEU A N 1
ATOM 871 C CA . LEU A 1 117 ? -10.995 -2.368 7.249 1.00 89.81 117 LEU A CA 1
ATOM 872 C C . LEU A 1 117 ? -12.072 -3.323 7.779 1.00 89.81 117 LEU A C 1
ATOM 874 O O . LEU A 1 117 ? -12.576 -4.150 7.019 1.00 89.81 117 LEU A O 1
ATOM 878 N N . SER A 1 118 ? -12.457 -3.208 9.056 1.00 91.25 118 SER A N 1
ATOM 879 C CA . SER A 1 118 ? -13.478 -4.087 9.634 1.00 91.25 118 SER A CA 1
ATOM 880 C C . SER A 1 118 ? -14.864 -3.853 9.032 1.00 91.25 118 SER A C 1
ATOM 882 O O . SER A 1 118 ? -15.605 -4.804 8.788 1.00 91.25 118 SER A O 1
ATOM 884 N N . THR A 1 119 ? -15.179 -2.602 8.698 1.00 92.88 119 THR A N 1
ATOM 885 C CA . THR A 1 119 ? -16.455 -2.191 8.092 1.00 92.88 119 THR A CA 1
ATOM 886 C C . THR A 1 119 ? -16.468 -2.240 6.566 1.00 92.88 119 THR A C 1
ATOM 888 O O . THR A 1 119 ? -17.475 -1.880 5.963 1.00 92.88 119 THR A O 1
ATOM 891 N N . MET A 1 120 ? -15.390 -2.727 5.942 1.00 90.69 120 MET A N 1
ATOM 892 C CA . MET A 1 120 ? -15.271 -2.853 4.489 1.00 90.69 120 MET A CA 1
ATOM 893 C C . MET A 1 120 ? -15.376 -1.510 3.740 1.00 90.69 120 MET A C 1
ATOM 895 O O . MET A 1 120 ? -15.886 -1.433 2.625 1.00 90.69 120 MET A O 1
ATOM 899 N N . ASN A 1 121 ? -14.880 -0.444 4.364 1.00 89.38 121 ASN A N 1
ATOM 900 C CA . ASN A 1 121 ? -14.849 0.892 3.792 1.00 89.38 121 ASN A CA 1
ATOM 901 C C . ASN A 1 121 ? -13.470 1.215 3.215 1.00 89.38 121 ASN A C 1
ATOM 903 O O . ASN A 1 121 ? -12.433 0.870 3.793 1.00 89.38 121 ASN A O 1
ATOM 907 N N . ASP A 1 122 ? -13.477 1.915 2.084 1.00 87.44 122 ASP A N 1
ATOM 908 C CA . ASP A 1 122 ? -12.287 2.549 1.529 1.00 87.44 122 ASP A CA 1
ATOM 909 C C . ASP A 1 122 ? -11.813 3.667 2.462 1.00 87.44 122 ASP A C 1
ATOM 911 O O . ASP A 1 122 ? -12.613 4.383 3.068 1.00 87.44 122 ASP A O 1
ATOM 915 N N . VAL A 1 123 ? -10.499 3.849 2.559 1.00 88.50 123 VAL A N 1
ATOM 916 C CA . VAL A 1 123 ? -9.919 4.917 3.376 1.00 88.50 123 VAL A CA 1
ATOM 917 C C . VAL A 1 123 ? -8.713 5.533 2.692 1.00 88.50 123 VAL A C 1
ATOM 919 O O . VAL A 1 123 ? -7.962 4.872 1.971 1.00 88.50 123 VAL A O 1
ATOM 922 N N . ARG A 1 124 ? -8.534 6.834 2.910 1.00 89.31 124 ARG A N 1
ATOM 923 C CA . ARG A 1 124 ? -7.438 7.610 2.350 1.00 89.31 124 ARG A CA 1
ATOM 924 C C . ARG A 1 124 ? -6.824 8.502 3.418 1.00 89.31 124 ARG A C 1
ATOM 926 O O . ARG A 1 124 ? -7.539 9.205 4.124 1.00 89.31 124 ARG A O 1
ATOM 933 N N . PHE A 1 125 ? -5.500 8.489 3.487 1.00 86.56 125 PHE A N 1
ATOM 934 C CA . PHE A 1 125 ? -4.705 9.332 4.366 1.00 86.56 125 PHE A CA 1
ATOM 935 C C . PHE A 1 125 ? -3.839 10.256 3.520 1.00 86.56 125 PHE A C 1
ATOM 937 O O . PHE A 1 125 ? -3.093 9.793 2.658 1.00 86.56 125 PHE A O 1
ATOM 944 N N . GLU A 1 126 ? -3.929 11.557 3.768 1.00 87.56 126 GLU A N 1
ATOM 945 C CA . GLU A 1 126 ? -3.033 12.534 3.152 1.00 87.56 126 GLU A CA 1
ATOM 946 C C . GLU A 1 126 ? -1.718 12.600 3.933 1.00 87.56 126 GLU A C 1
ATOM 948 O O . GLU A 1 126 ? -1.704 12.550 5.168 1.00 87.56 126 GLU A O 1
ATOM 953 N N . VAL A 1 127 ? -0.610 12.719 3.206 1.00 83.62 127 VAL A N 1
ATOM 954 C CA . VAL A 1 127 ? 0.712 12.979 3.774 1.00 83.62 127 VAL A CA 1
ATOM 955 C C . VAL A 1 127 ? 0.874 14.499 3.845 1.00 83.62 127 VAL A C 1
ATOM 957 O O . VAL A 1 127 ? 0.886 15.162 2.805 1.00 83.62 127 VAL A O 1
ATOM 960 N N . PRO A 1 128 ? 0.958 15.100 5.046 1.00 84.44 128 PRO A N 1
ATOM 961 C CA . PRO A 1 128 ? 1.026 16.549 5.160 1.00 84.44 128 PRO A CA 1
ATOM 962 C C . PRO A 1 128 ? 2.324 17.086 4.556 1.00 84.44 128 PRO A C 1
ATOM 964 O O . PRO A 1 128 ? 3.367 16.442 4.618 1.00 84.44 128 PRO A O 1
ATOM 967 N N . SER A 1 129 ? 2.289 18.316 4.041 1.00 80.56 129 SER A N 1
ATOM 968 C CA . SER A 1 129 ? 3.432 18.957 3.368 1.00 80.56 129 SER A CA 1
ATOM 969 C C . SER A 1 129 ? 4.714 19.011 4.204 1.00 80.56 129 SER A C 1
ATOM 971 O O . SER A 1 129 ? 5.813 18.942 3.661 1.00 80.56 129 SER A O 1
ATOM 973 N N . LEU A 1 130 ? 4.583 19.069 5.530 1.00 80.38 130 LEU A N 1
ATOM 974 C CA . LEU A 1 130 ? 5.695 18.997 6.481 1.00 80.38 130 LEU A CA 1
ATOM 975 C C . LEU A 1 130 ? 6.450 17.656 6.416 1.00 80.38 130 LEU A C 1
ATOM 977 O O . LEU A 1 130 ? 7.656 17.636 6.642 1.00 80.38 130 LEU A O 1
ATOM 981 N N . ALA A 1 131 ? 5.755 16.568 6.081 1.00 72.12 131 ALA A N 1
ATOM 982 C CA . ALA A 1 131 ? 6.294 15.219 5.916 1.00 72.12 131 ALA A CA 1
ATOM 983 C C . ALA A 1 131 ? 6.802 14.938 4.489 1.00 72.12 131 ALA A C 1
ATOM 985 O O . ALA A 1 131 ? 7.569 14.000 4.281 1.00 72.12 131 ALA 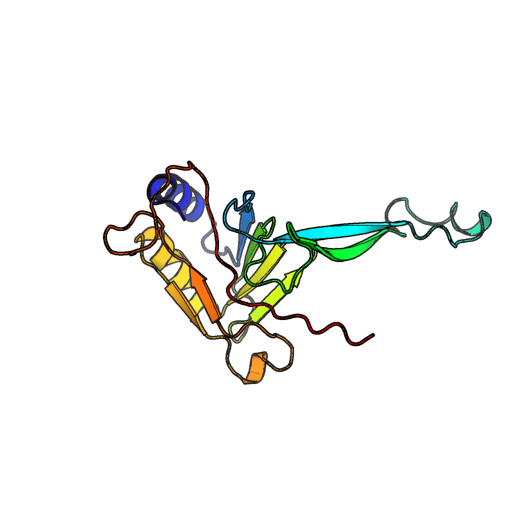A O 1
ATOM 986 N N . LEU A 1 132 ? 6.404 15.760 3.507 1.00 67.56 132 LEU A N 1
ATOM 987 C CA . LEU A 1 132 ? 6.811 15.619 2.101 1.00 67.56 132 LEU A CA 1
ATOM 988 C C . LEU A 1 132 ? 8.265 16.023 1.838 1.00 67.56 132 LEU A C 1
ATOM 990 O O . LEU A 1 132 ? 8.787 15.733 0.767 1.00 67.56 132 LEU A O 1
ATOM 994 N N . LYS A 1 133 ? 8.943 16.669 2.798 1.00 64.50 133 LYS A N 1
ATOM 995 C CA . LYS A 1 133 ? 10.378 16.979 2.665 1.00 64.50 133 LYS A CA 1
ATOM 996 C C . LYS A 1 133 ? 11.226 15.721 2.448 1.00 64.50 133 LYS A C 1
ATOM 998 O O . LYS A 1 133 ? 12.216 15.796 1.729 1.00 64.50 133 LYS A O 1
ATOM 1003 N N . ASP A 1 134 ? 10.773 14.588 2.989 1.00 53.41 134 ASP A N 1
ATOM 1004 C CA . ASP A 1 134 ? 11.474 13.302 2.938 1.00 53.41 134 ASP A CA 1
ATOM 1005 C C . ASP A 1 134 ? 10.707 12.229 2.136 1.00 53.41 134 ASP A C 1
ATOM 1007 O O . ASP A 1 134 ? 11.145 11.081 2.067 1.00 53.41 134 ASP A O 1
ATOM 1011 N N . SER A 1 135 ? 9.543 12.556 1.556 1.00 57.53 135 SER A N 1
ATOM 1012 C CA . SER A 1 135 ? 8.678 11.581 0.880 1.00 57.53 135 SER A CA 1
ATOM 1013 C C . SER A 1 135 ? 8.003 12.168 -0.357 1.00 57.53 135 SER A C 1
ATOM 1015 O O . SER A 1 135 ? 7.338 13.198 -0.299 1.00 57.53 135 SER A O 1
ATOM 1017 N N . LEU A 1 136 ? 8.133 11.467 -1.485 1.00 67.88 136 LEU A N 1
ATOM 1018 C CA . LEU A 1 136 ? 7.460 11.795 -2.749 1.00 67.88 136 LEU A CA 1
ATOM 1019 C C . LEU A 1 136 ? 5.993 11.330 -2.778 1.00 67.88 136 LEU A C 1
ATOM 1021 O O . LEU A 1 136 ? 5.292 11.548 -3.767 1.00 67.88 136 LEU A O 1
ATOM 1025 N N . VAL A 1 137 ? 5.529 10.673 -1.713 1.00 77.50 137 VAL A N 1
ATOM 1026 C CA . VAL A 1 137 ? 4.175 10.131 -1.613 1.00 77.50 137 VAL A CA 1
ATOM 1027 C C . VAL A 1 137 ? 3.262 11.171 -0.977 1.00 77.50 137 VAL A C 1
ATOM 1029 O O . VAL A 1 137 ? 3.441 11.541 0.177 1.00 77.50 137 VAL A O 1
ATOM 1032 N N . SER A 1 138 ? 2.258 11.621 -1.727 1.00 78.00 138 SER A N 1
ATOM 1033 C CA . SER A 1 138 ? 1.285 12.625 -1.270 1.00 78.00 138 SER A CA 1
ATOM 1034 C C . SER A 1 138 ? 0.119 12.038 -0.481 1.00 78.00 138 SER A C 1
ATOM 1036 O O . SER A 1 138 ? -0.474 12.725 0.343 1.00 78.00 138 SER A O 1
ATOM 1038 N N . SER A 1 139 ? -0.225 10.771 -0.714 1.00 84.50 139 SER A N 1
ATOM 1039 C CA . SER A 1 139 ? -1.343 10.115 -0.038 1.00 84.50 139 SER A CA 1
ATOM 1040 C C . SER A 1 139 ? -1.224 8.595 -0.080 1.00 84.50 139 SER A C 1
ATOM 1042 O O . SER A 1 139 ? -0.572 8.028 -0.957 1.00 84.50 139 SER A O 1
ATOM 1044 N N . VAL A 1 140 ? -1.901 7.938 0.859 1.00 86.62 140 VAL A N 1
ATOM 1045 C CA . VAL A 1 140 ? -2.092 6.486 0.898 1.00 86.62 140 VAL A CA 1
ATOM 1046 C C . VAL A 1 140 ? -3.578 6.203 0.787 1.00 86.62 140 VAL A C 1
ATOM 1048 O O . VAL A 1 140 ? -4.363 6.727 1.572 1.00 86.62 140 VAL A O 1
ATOM 1051 N N . SER A 1 141 ? -3.971 5.366 -0.172 1.00 88.62 141 SER A N 1
ATOM 1052 C CA . SER A 1 141 ? -5.355 4.909 -0.314 1.00 88.62 141 SER A CA 1
ATOM 1053 C C . SER A 1 141 ? -5.442 3.402 -0.151 1.00 88.62 141 SER A C 1
ATOM 1055 O O . SER A 1 141 ? -4.728 2.669 -0.836 1.00 88.62 141 SER A O 1
ATOM 1057 N N . ILE A 1 142 ? -6.369 2.954 0.681 1.00 88.12 142 ILE A N 1
ATOM 1058 C CA . ILE A 1 142 ? -6.751 1.560 0.827 1.00 88.12 142 ILE A CA 1
ATOM 1059 C C . ILE A 1 142 ? -8.142 1.397 0.235 1.00 88.12 142 ILE A C 1
ATOM 1061 O O . ILE A 1 142 ? -9.063 2.118 0.615 1.00 88.12 142 ILE A O 1
ATOM 1065 N N . ARG A 1 143 ? -8.270 0.464 -0.711 1.00 87.00 143 ARG A N 1
ATOM 1066 C CA . ARG A 1 143 ? -9.509 0.248 -1.458 1.00 87.00 143 ARG A CA 1
ATOM 1067 C C . ARG A 1 143 ? -9.944 -1.205 -1.457 1.00 87.00 143 ARG A C 1
ATOM 1069 O O . ARG A 1 143 ? -9.100 -2.107 -1.535 1.00 87.00 143 ARG A O 1
ATOM 1076 N N . TRP A 1 144 ? -11.250 -1.421 -1.417 1.00 84.25 144 TRP A N 1
ATOM 1077 C CA . TRP A 1 144 ? -11.888 -2.707 -1.634 1.00 84.25 144 TRP A CA 1
ATOM 1078 C C . TRP A 1 144 ? -12.204 -2.888 -3.121 1.00 84.25 144 TRP A C 1
ATOM 1080 O O . TRP A 1 144 ? -12.916 -2.108 -3.740 1.00 84.25 144 TRP A O 1
ATOM 1090 N N . GLU A 1 145 ? -11.645 -3.928 -3.726 1.00 82.31 145 GLU A N 1
ATOM 1091 C CA . GLU A 1 145 ? -11.785 -4.209 -5.150 1.00 82.31 145 GLU A CA 1
ATOM 1092 C C . GLU A 1 145 ? -12.923 -5.191 -5.408 1.00 82.31 145 GLU A C 1
ATOM 1094 O O . GLU A 1 145 ? -12.998 -6.244 -4.768 1.00 82.31 145 GLU A O 1
ATOM 1099 N N . GLY A 1 146 ? -13.784 -4.853 -6.373 1.00 70.56 146 GLY A N 1
ATOM 1100 C CA . GLY A 1 146 ? -15.006 -5.595 -6.700 1.00 70.56 146 GLY A CA 1
ATOM 1101 C C . GLY A 1 146 ? -16.298 -4.931 -6.210 1.00 70.56 146 GLY A C 1
ATOM 1102 O O . GLY A 1 146 ? -17.368 -5.528 -6.338 1.00 70.56 146 GLY A O 1
ATOM 1103 N N . GLN A 1 147 ? -16.226 -3.716 -5.654 1.00 61.62 147 GLN A N 1
ATOM 1104 C CA . GLN A 1 147 ? -17.404 -2.906 -5.337 1.00 61.62 147 GLN A CA 1
ATOM 1105 C C . GLN A 1 147 ? -17.966 -2.331 -6.650 1.00 61.62 147 GLN A C 1
ATOM 1107 O O . GLN A 1 147 ? -17.210 -1.859 -7.495 1.00 61.62 147 GLN A O 1
ATOM 1112 N N . LYS A 1 148 ? -19.285 -2.432 -6.855 1.00 48.97 148 LYS A N 1
ATOM 1113 C CA . LYS A 1 148 ? -19.973 -2.292 -8.159 1.00 48.97 148 LYS A CA 1
ATOM 1114 C C . LYS A 1 148 ? -19.794 -0.950 -8.902 1.00 48.97 148 LYS A C 1
ATOM 1116 O O . LYS A 1 148 ? -20.218 -0.874 -10.049 1.00 48.97 148 LYS A O 1
ATOM 1121 N N . ASP A 1 149 ? -19.140 0.045 -8.305 1.00 43.22 149 ASP A N 1
ATOM 1122 C CA . ASP A 1 149 ? -19.001 1.405 -8.848 1.00 43.22 149 ASP A CA 1
ATOM 1123 C C . ASP A 1 149 ? -17.578 1.778 -9.312 1.00 43.22 149 ASP A C 1
ATOM 1125 O O . ASP A 1 149 ? -17.340 2.908 -9.738 1.00 43.22 149 ASP A O 1
ATOM 1129 N N . SER A 1 150 ? -16.605 0.859 -9.292 1.00 43.22 150 SER A N 1
ATOM 1130 C CA . SER A 1 150 ? -15.296 1.126 -9.905 1.00 43.22 150 SER A CA 1
ATOM 1131 C C . SER A 1 150 ? -15.326 0.792 -11.399 1.00 43.22 150 SER A C 1
ATOM 1133 O O . SER A 1 150 ? -15.231 -0.372 -11.783 1.00 43.22 150 SER A O 1
ATOM 1135 N N . SER A 1 151 ? -15.447 1.811 -12.251 1.00 36.75 151 SER A N 1
ATOM 1136 C CA . SER A 1 151 ? -15.352 1.703 -13.712 1.00 36.75 151 SER A CA 1
ATOM 1137 C C . SER A 1 151 ? -13.910 1.452 -14.186 1.00 36.75 151 SER A C 1
ATOM 1139 O O . SER A 1 151 ? -13.299 2.281 -14.861 1.00 36.75 151 SER A O 1
ATOM 1141 N N . SER A 1 152 ? -13.352 0.306 -13.822 1.00 34.97 152 SER A N 1
ATOM 1142 C CA . SER A 1 152 ? -12.123 -0.249 -14.390 1.00 34.97 152 SER A CA 1
ATOM 1143 C C . SER A 1 152 ? -12.286 -1.767 -14.507 1.00 34.97 152 SER A C 1
ATOM 1145 O O . SER A 1 152 ? -13.041 -2.357 -13.730 1.00 34.97 152 SER A O 1
ATOM 1147 N N . PRO A 1 153 ? -11.704 -2.394 -15.545 1.00 36.50 153 PRO A N 1
ATOM 1148 C CA . PRO A 1 153 ? -12.127 -3.715 -15.986 1.00 36.50 153 PRO A CA 1
ATOM 1149 C C . PRO A 1 153 ? -11.953 -4.765 -14.885 1.00 36.50 153 PRO A C 1
ATOM 1151 O O . PRO A 1 153 ? -10.928 -4.844 -14.214 1.00 36.50 153 PRO A O 1
ATOM 1154 N N . LEU A 1 154 ? -13.004 -5.567 -14.717 1.00 45.34 154 LEU A N 1
ATOM 1155 C CA . LEU A 1 154 ? -13.048 -6.743 -13.859 1.00 45.34 154 LEU A CA 1
ATOM 1156 C C . LEU A 1 154 ? -12.243 -7.874 -14.494 1.00 45.34 154 LEU A C 1
ATOM 1158 O O . LEU A 1 154 ? -12.613 -8.336 -15.572 1.00 45.34 154 LEU A O 1
ATOM 1162 N N . LEU A 1 155 ? -11.268 -8.416 -13.767 1.00 33.34 155 LEU A N 1
ATOM 1163 C CA . LEU A 1 155 ? -10.859 -9.811 -13.907 1.00 33.34 155 LEU A CA 1
ATOM 1164 C C . LEU A 1 155 ? -10.656 -10.437 -12.524 1.00 33.34 155 LEU A C 1
ATOM 1166 O O . LEU A 1 155 ? -10.179 -9.821 -11.577 1.00 33.34 155 LEU A O 1
ATOM 1170 N N . SER A 1 156 ? -11.152 -11.665 -12.411 1.00 28.77 156 SER A N 1
ATOM 1171 C CA . SER A 1 156 ? -11.214 -12.459 -11.192 1.00 28.77 156 SER A CA 1
ATOM 1172 C C . SER A 1 156 ? -9.828 -12.959 -10.801 1.00 28.77 156 SER A C 1
ATOM 1174 O O . SER A 1 156 ? -9.309 -13.867 -11.447 1.00 28.77 156 SER A O 1
ATOM 1176 N N . THR A 1 157 ? -9.310 -12.494 -9.670 1.00 25.50 157 THR A N 1
ATOM 1177 C CA . THR A 1 157 ? -8.124 -13.084 -9.040 1.00 25.50 157 THR A CA 1
ATOM 1178 C C . THR A 1 157 ? -8.290 -13.054 -7.522 1.00 25.50 157 THR A C 1
ATOM 1180 O O . THR A 1 157 ? -8.820 -12.111 -6.937 1.00 25.50 157 THR A O 1
ATOM 1183 N N . ALA A 1 158 ? -7.923 -14.149 -6.865 1.00 23.22 158 ALA A N 1
ATOM 1184 C CA . ALA A 1 158 ? -8.106 -14.372 -5.437 1.00 23.22 158 ALA A CA 1
ATOM 1185 C C . ALA A 1 158 ? -7.073 -13.635 -4.561 1.00 23.22 158 ALA A C 1
ATOM 1187 O O . ALA A 1 158 ? -6.566 -14.232 -3.629 1.00 23.22 158 ALA A O 1
ATOM 1188 N N . PHE A 1 159 ? -6.693 -12.389 -4.840 1.00 35.62 159 PHE A N 1
ATOM 1189 C CA . PHE A 1 159 ? -5.401 -11.881 -4.342 1.00 35.62 159 PHE A CA 1
ATOM 1190 C C . PHE A 1 159 ? -5.455 -10.390 -4.060 1.00 35.62 159 PHE A C 1
ATOM 1192 O O . PHE A 1 159 ? -6.219 -9.711 -4.720 1.00 35.62 159 PHE A O 1
ATOM 1199 N N . VAL A 1 160 ? -4.739 -9.898 -3.041 1.00 32.72 160 VAL A N 1
ATOM 1200 C CA . VAL A 1 160 ? -4.854 -8.524 -2.517 1.00 32.72 160 VAL A CA 1
ATOM 1201 C C . VAL A 1 160 ? -3.958 -7.555 -3.291 1.00 32.72 160 VAL A C 1
ATOM 1203 O O . VAL A 1 160 ? -2.779 -7.486 -2.954 1.00 32.72 160 VAL A O 1
ATOM 1206 N N . PRO A 1 161 ? -4.469 -6.730 -4.230 1.00 32.38 161 PRO A N 1
ATOM 1207 C CA . PRO A 1 161 ? -3.664 -5.681 -4.827 1.00 32.38 161 PRO A CA 1
ATOM 1208 C C . PRO A 1 161 ? -3.789 -4.460 -3.922 1.00 32.38 161 PRO A C 1
ATOM 1210 O O . PRO A 1 161 ? -4.877 -4.104 -3.435 1.00 32.38 161 PRO A O 1
ATOM 1213 N N . TRP A 1 162 ? -2.661 -3.827 -3.649 1.00 41.34 162 TRP A N 1
ATOM 1214 C CA . TRP A 1 162 ? -2.617 -2.494 -3.078 1.00 41.34 162 TRP A CA 1
ATOM 1215 C C . TRP A 1 162 ? -1.879 -1.603 -4.072 1.00 41.34 162 TRP A C 1
ATOM 1217 O O . TRP A 1 162 ? -0.827 -1.952 -4.592 1.00 41.34 162 TRP A O 1
ATOM 1227 N N . LYS A 1 163 ? -2.489 -0.459 -4.388 1.00 35.94 163 LYS A N 1
ATOM 1228 C CA . LYS A 1 163 ? -2.048 0.417 -5.475 1.00 35.94 163 LYS A CA 1
ATOM 1229 C C . LYS A 1 163 ? -1.176 1.534 -4.920 1.00 35.94 163 LYS A C 1
ATOM 1231 O O . LYS A 1 163 ? -1.695 2.427 -4.247 1.00 35.94 163 LYS A O 1
ATOM 1236 N N . LEU A 1 164 ? 0.118 1.526 -5.230 1.00 34.31 164 LEU A N 1
ATOM 1237 C CA . LEU A 1 164 ? 0.985 2.684 -5.030 1.00 34.31 164 LEU A CA 1
ATOM 1238 C C . LEU A 1 164 ? 0.870 3.617 -6.247 1.00 34.31 164 LEU A C 1
ATOM 1240 O O . LEU A 1 164 ? 1.469 3.384 -7.294 1.00 34.31 164 LEU A O 1
ATOM 1244 N N . ASN A 1 165 ? 0.071 4.679 -6.132 1.00 28.02 165 ASN A N 1
ATOM 1245 C CA . ASN A 1 165 ? 0.016 5.703 -7.177 1.00 28.02 165 ASN A CA 1
ATOM 1246 C C . ASN A 1 165 ? 1.310 6.533 -7.166 1.00 28.02 165 ASN A C 1
ATOM 1248 O O . ASN A 1 165 ? 1.605 7.172 -6.161 1.00 28.02 165 ASN A O 1
ATOM 1252 N N . ARG A 1 166 ? 2.018 6.557 -8.308 1.00 28.25 166 ARG A N 1
ATOM 1253 C CA . ARG A 1 166 ? 3.158 7.435 -8.647 1.00 28.25 166 ARG A CA 1
ATOM 1254 C C . ARG A 1 166 ? 4.189 7.639 -7.526 1.00 28.25 166 ARG A C 1
ATOM 1256 O O . ARG A 1 166 ? 4.132 8.619 -6.789 1.00 28.25 166 ARG A O 1
ATOM 1263 N N . VAL A 1 167 ? 5.244 6.826 -7.541 1.00 29.03 167 VAL A N 1
ATOM 1264 C CA . VAL A 1 167 ? 6.562 7.259 -7.050 1.00 29.03 167 VAL A CA 1
ATOM 1265 C C . VAL A 1 167 ? 7.447 7.496 -8.267 1.00 29.03 167 VAL A C 1
ATOM 1267 O O . VAL A 1 167 ? 8.009 6.573 -8.848 1.00 29.03 167 VAL A O 1
ATOM 1270 N N . GLY A 1 168 ? 7.499 8.749 -8.719 1.00 23.41 168 GLY A N 1
ATOM 1271 C CA . GLY A 1 168 ? 8.408 9.153 -9.784 1.00 23.41 168 GLY A CA 1
ATOM 1272 C C . GLY A 1 168 ? 9.820 9.293 -9.228 1.00 23.41 168 GLY A C 1
ATOM 1273 O O . GLY A 1 168 ? 10.094 10.249 -8.511 1.00 23.41 168 GLY A O 1
ATOM 1274 N N . TYR A 1 169 ? 10.720 8.375 -9.570 1.00 28.77 169 TYR A N 1
ATOM 1275 C CA . TYR A 1 169 ? 12.152 8.559 -9.339 1.00 28.77 169 TYR A CA 1
ATOM 1276 C C . TYR A 1 169 ? 12.752 9.290 -10.536 1.00 28.77 169 TYR A C 1
ATOM 1278 O O . TYR A 1 169 ? 12.591 8.858 -11.679 1.00 28.77 169 TYR A O 1
ATOM 1286 N N . LYS A 1 170 ? 13.472 10.383 -10.282 1.00 20.77 170 LYS A N 1
ATOM 1287 C CA . LYS A 1 170 ? 14.385 10.975 -11.258 1.00 20.77 170 LYS A CA 1
ATOM 1288 C C . LYS A 1 170 ? 15.792 10.535 -10.865 1.00 20.77 170 LYS A C 1
ATOM 1290 O O . LYS A 1 170 ? 16.362 11.090 -9.933 1.00 20.77 170 LYS A O 1
ATOM 1295 N N . PHE A 1 171 ? 16.328 9.521 -11.542 1.00 23.39 171 PHE A N 1
ATOM 1296 C CA . PHE A 1 171 ? 17.766 9.265 -11.499 1.00 23.39 171 PHE A CA 1
ATOM 1297 C C . PHE A 1 171 ? 18.437 10.397 -12.278 1.00 23.39 171 PHE A C 1
ATOM 1299 O O . PHE A 1 171 ? 18.212 10.547 -13.480 1.00 23.39 171 PHE A O 1
ATOM 1306 N N . VAL A 1 172 ? 19.179 11.248 -11.573 1.00 19.70 172 VAL A N 1
ATOM 1307 C CA . VAL A 1 172 ? 20.154 12.140 -12.198 1.00 19.70 172 VAL A CA 1
ATOM 1308 C C . VAL A 1 172 ? 21.434 11.318 -12.287 1.00 19.70 172 VAL A C 1
ATOM 1310 O O . VAL A 1 172 ? 21.996 10.971 -11.250 1.00 19.70 172 VAL A O 1
ATOM 1313 N N . TRP A 1 173 ? 21.798 10.931 -13.509 1.00 25.77 173 TRP A N 1
ATOM 1314 C CA . TRP A 1 173 ? 23.141 10.455 -13.833 1.00 25.77 173 TRP A CA 1
ATOM 1315 C C . TRP A 1 173 ? 24.069 11.658 -13.978 1.00 25.77 173 TRP A C 1
ATOM 1317 O O . TRP A 1 173 ? 23.597 12.677 -14.540 1.00 25.77 173 TRP A O 1
#